Protein AF-A0A220Y6N5-F1 (afdb_monomer_lite)

Foldseek 3Di:
DPDCPPADPVNVVVLVVQLVVCVVVDPDSVVSSVVSVVVVVDDPDDDDDDPPDDD

pLDDT: mean 72.96, std 17.07, range [42.47, 90.88]

Radius of gyration: 14.24 Å; chains: 1; bounding box: 32×22×47 Å

InterPro domains:
  IPR036388 Winged helix-like DNA-binding domain superfamily [G3DSA:1.10.10.10] (1-50)

Organism: NCBI:txid222805

Sequence (55 aa):
MARPSKYPDELRERAVRMVAEVHPQYPSQWAAITAVVETRNEGPHTSGPRPSTKS

Structure (mmCIF, N/CA/C/O backbone):
data_AF-A0A220Y6N5-F1
#
_entry.id   AF-A0A220Y6N5-F1
#
loop_
_atom_site.group_PDB
_atom_site.id
_atom_site.type_symbol
_atom_site.label_atom_id
_atom_site.label_alt_id
_atom_site.label_comp_id
_atom_site.label_asym_id
_atom_site.label_entity_id
_atom_site.label_seq_id
_atom_site.pdbx_PDB_ins_code
_atom_site.Cartn_x
_atom_site.Cartn_y
_atom_site.Cartn_z
_atom_site.occupancy
_atom_site.B_iso_or_equiv
_atom_site.auth_seq_id
_atom_site.auth_comp_id
_atom_site.auth_asym_id
_atom_site.auth_atom_id
_atom_site.pdbx_PDB_model_num
ATOM 1 N N . MET A 1 1 ? 22.800 5.337 -22.120 1.00 47.38 1 MET A N 1
ATOM 2 C CA . MET A 1 1 ? 22.074 4.241 -21.441 1.00 47.38 1 MET A CA 1
ATOM 3 C C . MET A 1 1 ? 21.096 4.835 -20.437 1.00 47.38 1 MET A C 1
ATOM 5 O O . MET A 1 1 ? 21.530 5.623 -19.605 1.00 47.38 1 MET A O 1
ATOM 9 N N . ALA A 1 2 ? 19.802 4.509 -20.521 1.00 56.84 2 ALA A N 1
ATOM 10 C CA . ALA A 1 2 ? 18.832 4.897 -19.497 1.00 56.84 2 ALA A CA 1
ATOM 11 C C . ALA A 1 2 ? 19.248 4.270 -18.161 1.00 56.84 2 ALA A C 1
ATOM 13 O O . ALA A 1 2 ? 19.512 3.070 -18.088 1.00 56.84 2 ALA A O 1
ATOM 14 N N . ARG A 1 3 ? 19.378 5.092 -17.118 1.00 63.94 3 ARG A N 1
ATOM 15 C CA . ARG A 1 3 ? 19.664 4.612 -15.766 1.00 63.94 3 ARG A CA 1
ATOM 16 C C . ARG A 1 3 ? 18.506 3.680 -15.387 1.00 63.94 3 ARG A C 1
ATOM 18 O O . ARG A 1 3 ? 17.370 4.153 -15.460 1.00 63.94 3 ARG A O 1
ATOM 25 N N . PRO A 1 4 ? 18.733 2.401 -15.033 1.00 64.75 4 PRO A N 1
ATOM 26 C CA . PRO A 1 4 ? 17.643 1.559 -14.565 1.00 64.7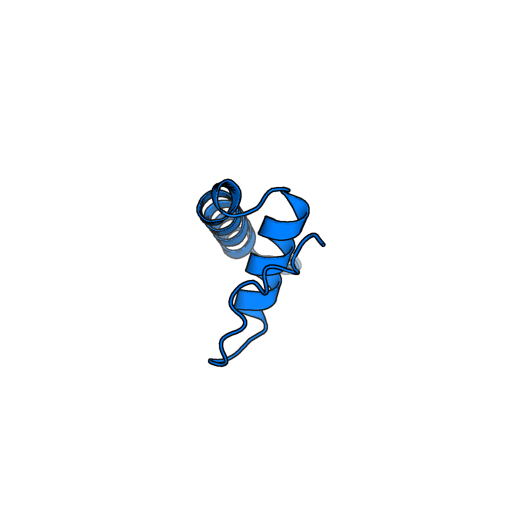5 4 PRO A CA 1
ATOM 27 C C . PRO A 1 4 ? 17.013 2.282 -13.379 1.00 64.75 4 PRO A C 1
ATOM 29 O O . PRO A 1 4 ? 17.694 2.608 -12.402 1.00 64.75 4 PRO A O 1
ATOM 32 N N . SER A 1 5 ? 15.746 2.665 -13.532 1.00 67.56 5 SER A N 1
ATOM 33 C CA . SER A 1 5 ? 15.026 3.348 -12.467 1.00 67.56 5 SER A CA 1
ATOM 34 C C . SER A 1 5 ? 15.079 2.446 -11.241 1.00 67.56 5 SER A C 1
ATOM 36 O O . SER A 1 5 ? 14.877 1.238 -11.357 1.00 67.56 5 SER A O 1
ATOM 38 N N . LYS A 1 6 ? 15.367 3.026 -10.068 1.00 71.31 6 LYS A N 1
ATOM 39 C CA . LYS A 1 6 ? 15.458 2.298 -8.786 1.00 71.31 6 LYS A CA 1
ATOM 40 C C . LYS A 1 6 ? 14.238 1.412 -8.517 1.00 71.31 6 LYS A C 1
ATOM 42 O O . LYS A 1 6 ? 14.333 0.465 -7.749 1.00 71.31 6 LYS A O 1
ATOM 47 N N . TYR A 1 7 ? 13.124 1.716 -9.174 1.00 76.06 7 TYR A N 1
ATOM 48 C CA . TYR A 1 7 ? 11.928 0.904 -9.201 1.00 76.06 7 TYR A CA 1
ATOM 49 C C . TYR A 1 7 ? 11.555 0.660 -10.670 1.00 76.06 7 TYR A C 1
ATOM 51 O O . TYR A 1 7 ? 11.243 1.627 -11.369 1.00 76.06 7 TYR A O 1
ATOM 59 N N . PRO A 1 8 ? 11.616 -0.576 -11.184 1.00 83.25 8 PRO A N 1
ATOM 60 C CA . PRO A 1 8 ? 11.060 -0.894 -12.498 1.00 83.25 8 PRO A CA 1
ATOM 61 C C . PRO A 1 8 ? 9.529 -0.735 -12.493 1.00 83.25 8 PRO A C 1
ATOM 63 O O . PRO A 1 8 ? 8.898 -0.839 -11.437 1.00 83.25 8 PRO A O 1
ATOM 66 N N . ASP A 1 9 ? 8.931 -0.465 -13.657 1.00 84.25 9 ASP A N 1
ATOM 67 C CA . ASP A 1 9 ? 7.476 -0.278 -13.804 1.00 84.25 9 ASP A CA 1
ATOM 68 C C . ASP A 1 9 ? 6.683 -1.473 -13.275 1.00 84.25 9 ASP A C 1
ATOM 70 O O . ASP A 1 9 ? 5.772 -1.302 -12.470 1.00 84.25 9 ASP A O 1
ATOM 74 N N . GLU A 1 10 ? 7.127 -2.688 -13.585 1.00 86.06 10 GLU A N 1
ATOM 75 C CA . GLU A 1 10 ? 6.506 -3.927 -13.104 1.00 86.06 10 GLU A CA 1
ATOM 76 C C . GLU A 1 10 ? 6.439 -4.005 -11.571 1.00 86.06 10 GLU A C 1
ATOM 78 O O . GLU A 1 10 ? 5.478 -4.519 -10.994 1.00 86.06 10 GLU A O 1
ATOM 83 N N . LEU A 1 11 ? 7.453 -3.476 -10.875 1.00 85.50 11 LEU A N 1
ATOM 84 C CA . LEU A 1 11 ? 7.467 -3.454 -9.414 1.00 85.50 11 LEU A CA 1
ATOM 85 C C . LEU A 1 11 ? 6.447 -2.453 -8.875 1.00 85.50 11 LEU A C 1
ATOM 87 O O . LEU A 1 11 ? 5.767 -2.777 -7.896 1.00 85.50 11 LEU A O 1
ATOM 91 N N . ARG A 1 12 ? 6.314 -1.284 -9.520 1.00 85.25 12 ARG A N 1
ATOM 92 C CA . ARG A 1 12 ? 5.280 -0.292 -9.191 1.00 85.25 12 ARG A CA 1
ATOM 93 C C . ARG A 1 12 ? 3.890 -0.877 -9.390 1.00 85.25 12 ARG A C 1
ATOM 95 O O . ARG A 1 12 ? 3.098 -0.864 -8.456 1.00 85.25 12 ARG A O 1
ATOM 102 N N . GLU A 1 13 ? 3.618 -1.429 -10.566 1.00 89.69 13 GLU A N 1
ATOM 103 C CA . GLU A 1 13 ? 2.315 -2.008 -10.907 1.00 89.69 13 GLU A CA 1
ATOM 104 C C . GLU A 1 13 ? 1.942 -3.138 -9.949 1.00 89.69 13 GLU A C 1
ATOM 106 O O . GLU A 1 13 ? 0.837 -3.168 -9.402 1.00 89.69 13 GLU A O 1
ATOM 111 N N . ARG A 1 14 ? 2.898 -4.026 -9.653 1.00 89.75 14 ARG A N 1
ATOM 112 C CA . ARG A 1 14 ? 2.690 -5.096 -8.677 1.00 89.75 14 ARG A CA 1
ATOM 113 C C . ARG A 1 14 ? 2.423 -4.553 -7.275 1.00 89.75 14 ARG A C 1
ATOM 115 O O . ARG A 1 14 ? 1.561 -5.092 -6.591 1.00 89.75 14 ARG A O 1
ATOM 122 N N . ALA A 1 15 ? 3.142 -3.518 -6.838 1.00 88.38 15 ALA A N 1
ATOM 123 C CA . ALA A 1 15 ? 2.908 -2.898 -5.534 1.00 88.38 15 ALA A CA 1
ATOM 124 C C . ALA A 1 15 ? 1.516 -2.252 -5.456 1.00 88.38 15 ALA A C 1
ATOM 126 O O . ALA A 1 15 ? 0.809 -2.476 -4.480 1.00 88.38 15 ALA A O 1
ATOM 127 N N . VAL A 1 16 ? 1.088 -1.531 -6.497 1.00 90.12 16 VAL A N 1
ATOM 128 C CA . VAL A 1 16 ? -0.255 -0.930 -6.572 1.00 90.12 16 VAL A CA 1
ATOM 129 C C . VAL A 1 16 ? -1.340 -2.003 -6.500 1.00 90.12 16 VAL A C 1
ATOM 131 O O . VAL A 1 16 ? -2.290 -1.856 -5.730 1.00 90.12 16 VAL A O 1
ATOM 134 N N . ARG A 1 17 ? -1.180 -3.111 -7.235 1.00 90.88 17 ARG A N 1
ATOM 135 C CA . ARG A 1 17 ? -2.138 -4.223 -7.198 1.00 90.88 17 ARG A CA 1
ATOM 136 C C . ARG A 1 17 ? -2.220 -4.859 -5.808 1.00 90.88 17 ARG A C 1
ATOM 138 O O . ARG A 1 17 ? -3.314 -5.039 -5.290 1.00 90.88 17 ARG A O 1
ATOM 145 N N . MET A 1 18 ? -1.074 -5.113 -5.176 1.00 89.62 18 MET A N 1
ATOM 146 C CA . MET A 1 18 ? -1.028 -5.671 -3.820 1.00 89.62 18 MET A CA 1
ATOM 147 C C . MET A 1 18 ? -1.655 -4.729 -2.784 1.00 89.62 18 MET A C 1
ATOM 149 O O . MET A 1 18 ? -2.413 -5.183 -1.934 1.00 89.62 18 MET A O 1
ATOM 153 N N . VAL A 1 19 ? -1.393 -3.418 -2.864 1.00 88.12 19 VAL A N 1
ATOM 154 C CA . VAL A 1 19 ? -2.014 -2.434 -1.961 1.00 88.12 19 VAL A CA 1
ATO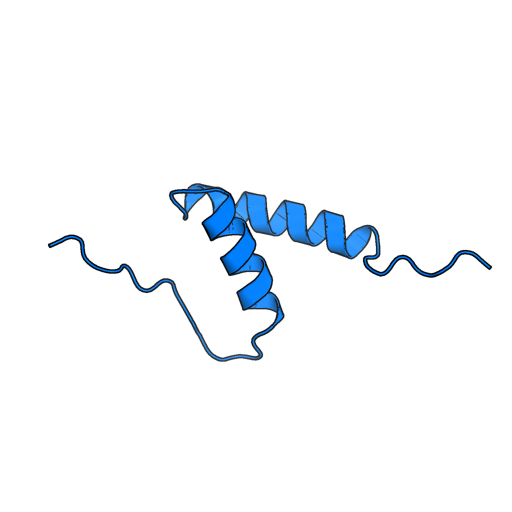M 155 C C . VAL A 1 19 ? -3.528 -2.425 -2.140 1.00 88.12 19 VAL A C 1
ATOM 157 O O . VAL A 1 19 ? -4.235 -2.401 -1.142 1.00 88.12 19 VAL A O 1
ATOM 160 N N . ALA A 1 20 ? -4.037 -2.505 -3.373 1.00 90.75 20 ALA A N 1
ATOM 161 C CA . ALA A 1 20 ? -5.476 -2.569 -3.631 1.00 90.75 20 ALA A CA 1
ATOM 162 C C . ALA A 1 20 ? -6.131 -3.841 -3.057 1.00 90.75 20 ALA A C 1
ATOM 164 O O . ALA A 1 20 ? -7.236 -3.766 -2.522 1.00 90.75 20 ALA A O 1
ATOM 165 N N . GLU A 1 21 ? -5.444 -4.987 -3.121 1.00 89.81 21 GLU A N 1
ATOM 166 C CA . GLU A 1 21 ? -5.910 -6.264 -2.556 1.00 89.81 21 GLU A CA 1
ATOM 167 C C . GLU A 1 21 ? -5.994 -6.233 -1.019 1.00 89.81 21 GLU A C 1
ATOM 169 O O . GLU A 1 21 ? -6.934 -6.779 -0.433 1.00 89.81 21 GLU A O 1
ATOM 174 N N . VAL A 1 22 ? -5.039 -5.578 -0.348 1.00 87.62 22 VAL A N 1
ATOM 175 C CA . VAL A 1 22 ? -5.015 -5.505 1.123 1.00 87.62 22 VAL A CA 1
ATOM 176 C C . VAL A 1 22 ? -5.722 -4.275 1.690 1.00 87.62 22 VAL A C 1
ATOM 178 O O . VAL A 1 22 ? -6.121 -4.296 2.848 1.00 87.62 22 VAL A O 1
ATOM 181 N N . HIS A 1 23 ? -5.950 -3.229 0.891 1.00 86.44 23 HIS A N 1
ATOM 182 C CA . HIS A 1 23 ? -6.649 -2.005 1.293 1.00 86.44 23 HIS A CA 1
ATOM 183 C C . HIS A 1 23 ? -7.942 -2.241 2.096 1.00 86.44 23 HIS A C 1
ATOM 185 O O . HIS A 1 23 ? -8.087 -1.611 3.140 1.00 86.44 23 HIS A O 1
ATOM 191 N N . PRO A 1 24 ? -8.870 -3.141 1.703 1.00 87.44 24 PRO A N 1
ATOM 192 C CA . PRO A 1 24 ? -10.091 -3.375 2.482 1.00 87.44 24 PRO A CA 1
ATOM 193 C C . PRO A 1 24 ? -9.852 -4.042 3.847 1.00 87.44 24 PRO A C 1
ATOM 195 O O . PRO A 1 24 ? -10.748 -4.041 4.686 1.00 87.44 24 PRO A O 1
ATOM 198 N N . GLN A 1 25 ? -8.670 -4.616 4.080 1.00 87.12 25 GLN A N 1
ATOM 199 C CA . GLN A 1 25 ? -8.303 -5.287 5.331 1.00 87.12 25 GLN A CA 1
ATOM 200 C C . GLN A 1 25 ? -7.698 -4.318 6.357 1.00 87.12 25 GLN A C 1
ATOM 202 O O . GLN A 1 25 ? -7.560 -4.676 7.527 1.00 87.12 25 GLN A O 1
ATOM 207 N N . TYR A 1 26 ? -7.354 -3.093 5.943 1.00 85.81 26 TYR A N 1
ATOM 208 C CA . TYR A 1 26 ? -6.734 -2.092 6.802 1.00 85.81 26 TYR A CA 1
ATOM 209 C C . TYR A 1 26 ? -7.597 -0.830 6.916 1.00 85.81 26 TYR A C 1
ATOM 211 O O . TYR A 1 26 ? -8.183 -0.375 5.937 1.00 85.81 26 TYR A O 1
ATOM 219 N N . PRO A 1 27 ? -7.638 -0.194 8.099 1.00 82.62 27 PRO A N 1
ATOM 220 C CA . PRO A 1 27 ? -8.409 1.029 8.310 1.00 82.62 27 PRO A CA 1
ATOM 221 C C . PRO A 1 27 ? -7.785 2.263 7.635 1.00 82.62 27 PRO A C 1
ATOM 223 O O . PRO A 1 27 ? -8.402 3.325 7.614 1.00 82.62 27 PRO A O 1
ATOM 226 N N . SER A 1 28 ? -6.555 2.162 7.118 1.00 87.06 28 SER A N 1
ATOM 227 C CA . SER A 1 28 ? -5.866 3.261 6.445 1.00 87.06 28 SER A CA 1
ATOM 228 C C . SER A 1 28 ? -5.007 2.776 5.279 1.00 87.06 28 SER A C 1
ATOM 230 O O . SER A 1 28 ? -4.400 1.704 5.322 1.00 87.06 28 SER A O 1
ATOM 232 N N . GLN A 1 29 ? -4.900 3.620 4.248 1.00 85.06 29 GLN A N 1
ATOM 233 C CA . GLN A 1 29 ? -4.014 3.386 3.103 1.00 85.06 29 GLN A CA 1
ATO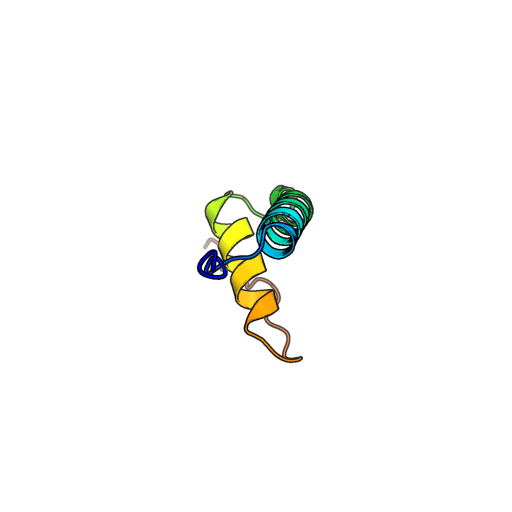M 234 C C . GLN A 1 29 ? -2.553 3.239 3.532 1.00 85.06 29 GLN A C 1
ATOM 236 O O . GLN A 1 29 ? -1.832 2.413 2.985 1.00 85.06 29 GLN A O 1
ATOM 241 N N . TRP A 1 30 ? -2.126 4.008 4.537 1.00 86.88 30 TRP A N 1
ATOM 242 C CA . TRP A 1 30 ? -0.773 3.916 5.078 1.00 86.88 30 TRP A CA 1
ATOM 243 C C . TRP A 1 30 ? -0.484 2.523 5.646 1.00 86.88 30 TRP A C 1
ATOM 245 O O . TRP A 1 30 ? 0.522 1.923 5.283 1.00 86.88 30 TRP A O 1
ATOM 255 N N . ALA A 1 31 ? -1.399 1.966 6.449 1.00 84.81 31 ALA A N 1
ATOM 256 C CA . ALA A 1 31 ? -1.246 0.620 7.000 1.00 84.81 31 ALA A CA 1
ATOM 257 C C . ALA A 1 31 ? -1.216 -0.462 5.904 1.00 84.81 31 ALA A C 1
ATOM 259 O O . ALA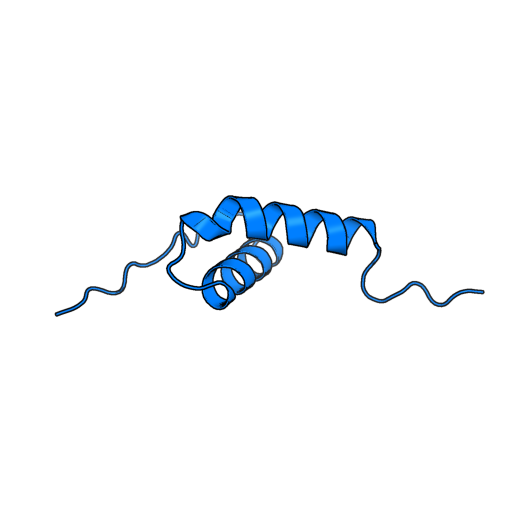 A 1 31 ? -0.399 -1.377 5.973 1.00 84.81 31 ALA A O 1
ATOM 260 N N . ALA A 1 32 ? -2.033 -0.316 4.855 1.00 87.69 32 ALA A N 1
ATOM 261 C CA . ALA A 1 32 ? -2.006 -1.201 3.689 1.00 87.69 32 ALA A CA 1
ATOM 262 C C . ALA A 1 32 ? -0.658 -1.153 2.938 1.00 87.69 32 ALA A C 1
ATOM 264 O O . ALA A 1 32 ? -0.128 -2.190 2.543 1.00 87.69 32 ALA A O 1
ATOM 265 N N . ILE A 1 33 ? -0.078 0.039 2.760 1.00 87.06 33 ILE A N 1
ATOM 266 C CA . ILE A 1 33 ? 1.225 0.214 2.097 1.00 87.06 33 ILE A CA 1
ATOM 267 C C . ILE A 1 33 ? 2.352 -0.393 2.937 1.00 87.06 33 ILE A C 1
ATOM 269 O O . ILE A 1 33 ? 3.188 -1.117 2.392 1.00 87.06 33 ILE A O 1
ATOM 273 N N . THR A 1 34 ? 2.372 -0.137 4.248 1.00 87.25 34 THR A N 1
ATOM 274 C CA . THR A 1 34 ? 3.382 -0.694 5.159 1.00 87.25 34 THR A CA 1
ATOM 275 C C . THR A 1 34 ? 3.346 -2.218 5.154 1.00 87.25 34 THR A C 1
ATOM 277 O O . THR A 1 34 ? 4.392 -2.825 4.954 1.00 87.25 34 THR A O 1
ATOM 280 N N . ALA A 1 35 ? 2.158 -2.826 5.212 1.00 85.25 35 ALA A N 1
ATOM 281 C CA . ALA A 1 35 ? 2.006 -4.277 5.148 1.00 85.25 35 ALA A CA 1
ATOM 282 C C . ALA A 1 35 ? 2.561 -4.885 3.844 1.00 85.25 35 ALA A C 1
ATOM 284 O O . ALA A 1 35 ? 3.193 -5.940 3.866 1.00 85.25 35 ALA A O 1
ATOM 285 N N . VAL A 1 36 ? 2.376 -4.221 2.695 1.00 86.19 36 VAL A N 1
ATOM 286 C CA . VAL A 1 36 ? 2.926 -4.676 1.400 1.00 86.19 36 VAL A CA 1
ATOM 287 C C . VAL A 1 36 ? 4.453 -4.569 1.351 1.00 86.19 36 VAL A C 1
ATOM 289 O O . VAL A 1 36 ? 5.111 -5.419 0.743 1.00 86.19 36 VAL A O 1
ATOM 292 N N . VAL A 1 37 ? 5.024 -3.527 1.964 1.00 83.88 37 VAL A N 1
ATOM 293 C CA . VAL A 1 37 ? 6.480 -3.330 2.055 1.00 83.88 37 VAL A CA 1
ATOM 294 C C . VAL A 1 37 ? 7.109 -4.328 3.026 1.00 83.88 37 VAL A C 1
ATOM 296 O O . VAL A 1 37 ? 8.153 -4.895 2.702 1.00 83.88 37 VAL A O 1
ATOM 299 N N . GLU A 1 38 ? 6.464 -4.562 4.168 1.00 79.31 38 GLU A N 1
ATOM 300 C CA . GLU A 1 38 ? 6.848 -5.571 5.156 1.00 79.31 38 GLU A CA 1
ATOM 301 C C . GLU A 1 38 ? 6.828 -6.950 4.502 1.00 79.31 38 GLU A C 1
ATOM 303 O O . GLU A 1 38 ? 7.905 -7.500 4.313 1.00 79.31 38 GLU A O 1
ATOM 308 N N . THR A 1 39 ? 5.701 -7.394 3.929 1.00 72.50 39 THR A N 1
ATOM 309 C CA . THR A 1 39 ? 5.556 -8.695 3.227 1.00 72.50 39 THR A CA 1
ATOM 310 C C . THR A 1 39 ? 6.650 -8.972 2.180 1.00 72.50 39 THR A C 1
ATOM 312 O O . THR A 1 39 ? 6.948 -10.126 1.874 1.00 72.50 39 THR A O 1
ATOM 315 N N . ARG A 1 40 ? 7.250 -7.934 1.581 1.00 65.12 40 ARG A N 1
ATOM 316 C CA . ARG A 1 40 ? 8.353 -8.074 0.613 1.00 65.12 40 ARG A CA 1
ATOM 317 C C . ARG A 1 40 ? 9.752 -8.108 1.227 1.00 65.12 40 ARG A C 1
ATOM 319 O O . ARG A 1 40 ? 10.664 -8.589 0.558 1.00 65.12 40 ARG A O 1
ATOM 326 N N . ASN A 1 41 ? 9.930 -7.576 2.431 1.00 58.34 41 ASN A N 1
ATOM 327 C CA . ASN A 1 41 ? 11.192 -7.597 3.171 1.00 58.34 41 ASN A CA 1
ATOM 328 C C . ASN A 1 41 ? 11.358 -8.847 4.044 1.00 58.34 41 ASN A C 1
ATOM 330 O O . ASN A 1 41 ? 12.468 -9.130 4.492 1.00 58.34 41 ASN A O 1
ATOM 334 N N . GLU A 1 42 ? 10.293 -9.616 4.257 1.00 47.69 42 GLU A N 1
ATOM 335 C CA . GLU A 1 42 ? 10.314 -10.823 5.085 1.00 47.69 42 GLU A CA 1
ATOM 336 C C . GLU A 1 42 ? 10.334 -12.057 4.178 1.00 47.69 42 GLU A C 1
ATOM 338 O O . GLU A 1 42 ? 9.360 -12.417 3.516 1.00 47.69 42 GLU A O 1
ATOM 343 N N . GLY A 1 43 ? 11.470 -12.758 4.195 1.00 51.28 43 GLY A N 1
ATOM 344 C CA . GLY A 1 43 ? 11.452 -14.212 4.047 1.00 51.28 43 GLY A CA 1
ATOM 345 C C . GLY A 1 43 ? 10.488 -14.846 5.070 1.00 51.28 43 GLY A C 1
ATOM 346 O O . GLY A 1 43 ? 10.019 -14.167 5.979 1.00 51.28 43 GLY A O 1
ATOM 347 N N . PRO A 1 44 ? 10.176 -16.144 4.939 1.00 45.84 44 PRO A N 1
ATOM 348 C CA . PRO A 1 44 ? 8.942 -16.787 5.401 1.00 45.84 44 PRO A CA 1
ATOM 349 C C . PRO A 1 44 ? 8.785 -16.829 6.931 1.00 45.84 44 PRO A C 1
ATOM 351 O O . PRO A 1 44 ? 8.876 -17.890 7.536 1.00 45.84 44 PRO A O 1
ATOM 354 N N . HIS A 1 45 ? 8.500 -15.697 7.567 1.00 46.16 45 HIS A N 1
ATOM 355 C CA . HIS A 1 45 ? 8.186 -15.602 8.988 1.00 46.16 45 HIS A CA 1
ATOM 356 C C . HIS A 1 45 ? 7.108 -14.543 9.204 1.00 46.16 45 HIS A C 1
ATOM 358 O O . HIS A 1 45 ? 7.356 -13.447 9.677 1.00 46.16 45 HIS A O 1
ATOM 364 N N . THR A 1 46 ? 5.892 -14.918 8.813 1.00 58.03 46 THR A N 1
ATOM 365 C CA . THR A 1 46 ? 4.629 -14.607 9.496 1.00 58.03 46 THR A CA 1
ATOM 366 C C . THR A 1 46 ? 4.662 -13.415 10.469 1.00 58.03 46 THR A C 1
ATOM 368 O O . THR A 1 46 ? 4.856 -13.593 11.673 1.00 58.03 46 THR A O 1
ATOM 371 N N . SER A 1 47 ? 4.342 -12.217 9.991 1.00 49.06 47 SER A N 1
ATOM 372 C CA . SER A 1 47 ? 3.821 -11.156 10.852 1.00 49.06 47 SER A CA 1
ATOM 373 C C . SER A 1 47 ? 2.433 -10.740 10.345 1.00 49.06 47 SER A C 1
ATOM 375 O O . SER A 1 47 ? 2.207 -9.730 9.694 1.00 49.06 47 SER A O 1
ATOM 377 N N . GLY A 1 48 ? 1.451 -11.609 10.614 1.00 50.78 48 GLY A N 1
ATOM 378 C CA . GLY A 1 48 ? 0.042 -11.230 10.513 1.00 50.78 48 GLY A CA 1
ATOM 379 C C . GLY A 1 48 ? -0.250 -10.033 11.429 1.00 50.78 48 GLY A C 1
ATOM 380 O O . GLY A 1 48 ? 0.476 -9.818 12.407 1.00 50.78 48 GLY A O 1
ATOM 381 N N . PRO A 1 49 ? -1.300 -9.247 11.144 1.00 54.38 49 PRO A N 1
ATOM 382 C CA . PRO A 1 49 ? -1.558 -8.014 11.868 1.00 54.38 49 PRO A CA 1
ATOM 383 C C . PRO A 1 49 ? -1.748 -8.351 13.347 1.00 54.38 49 PRO A C 1
ATOM 385 O O . PRO A 1 49 ? -2.605 -9.164 13.685 1.00 54.38 49 PRO A O 1
ATOM 388 N N . ARG A 1 50 ? -0.969 -7.740 14.247 1.00 45.50 50 ARG A N 1
ATOM 389 C CA . ARG A 1 50 ? -1.376 -7.653 15.654 1.00 45.50 50 ARG A CA 1
ATOM 390 C C . ARG A 1 50 ? -2.546 -6.669 15.704 1.00 45.50 50 ARG A C 1
ATOM 392 O O . ARG A 1 50 ? -2.300 -5.473 15.545 1.00 45.50 50 ARG A O 1
ATOM 399 N N . PRO A 1 51 ? -3.796 -7.098 15.958 1.00 48.31 51 PRO A N 1
ATOM 400 C CA . PRO A 1 51 ? -4.797 -6.164 16.433 1.00 48.31 51 PRO A CA 1
ATOM 401 C C . PRO A 1 51 ? -4.345 -5.710 17.825 1.00 48.31 51 PRO A C 1
ATOM 403 O O . PRO A 1 51 ? -4.495 -6.443 18.803 1.00 48.31 51 PRO A O 1
ATOM 406 N N . SER A 1 52 ? -3.739 -4.522 17.934 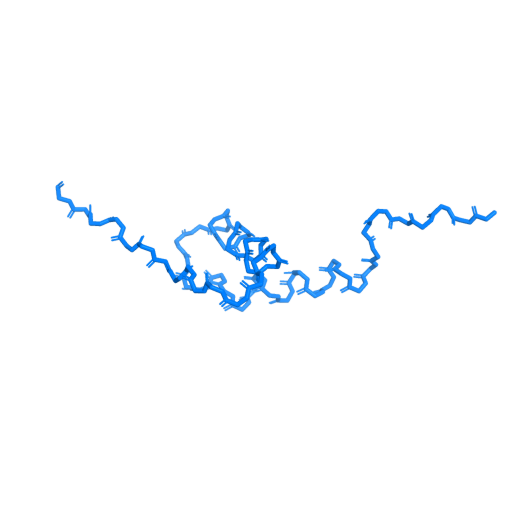1.00 47.47 52 SER A N 1
ATOM 407 C CA . SER A 1 52 ? -3.588 -3.900 19.246 1.00 47.47 52 SER A CA 1
ATOM 408 C C . SER A 1 52 ? -4.981 -3.480 19.702 1.00 47.47 52 SER A C 1
ATOM 410 O O . SER A 1 52 ? -5.558 -2.500 19.232 1.00 47.47 52 SER A O 1
ATOM 412 N N . THR A 1 53 ? -5.516 -4.320 20.573 1.00 50.22 5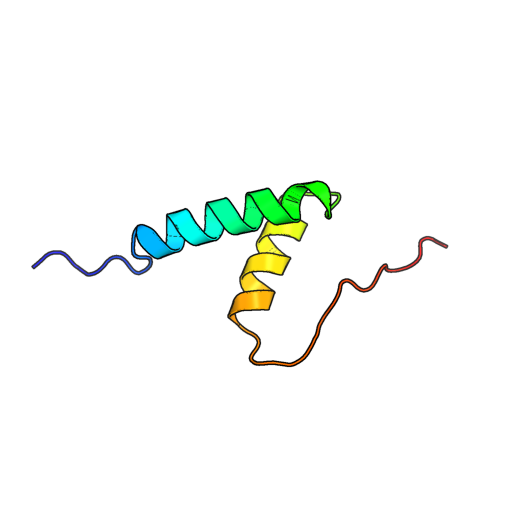3 THR A N 1
ATOM 413 C CA . THR A 1 53 ? -6.646 -4.116 21.467 1.00 50.22 53 THR A CA 1
ATOM 414 C C . THR A 1 53 ? -6.845 -2.647 21.827 1.00 50.22 53 THR A C 1
ATOM 416 O O . THR A 1 53 ? -5.988 -2.021 22.448 1.00 50.22 53 THR A O 1
ATOM 419 N N . LYS A 1 54 ? -8.016 -2.117 21.478 1.00 42.47 54 LYS A N 1
ATOM 420 C CA . LYS A 1 54 ? -8.598 -0.979 22.179 1.00 42.47 54 LYS A CA 1
ATOM 421 C C . LYS A 1 54 ? -9.061 -1.501 23.542 1.00 42.47 54 LYS A C 1
ATOM 423 O O . LYS A 1 54 ? -9.989 -2.304 23.577 1.00 42.47 54 LYS A O 1
ATOM 428 N N . SER A 1 55 ? -8.414 -1.079 24.625 1.00 42.78 55 SER A N 1
ATOM 429 C CA . SER A 1 55 ? -9.020 -0.962 25.955 1.00 42.78 55 SER A CA 1
ATOM 430 C C . SER A 1 55 ? -8.238 0.030 26.795 1.00 42.78 55 SER A C 1
ATOM 432 O O . SER A 1 55 ? -6.995 0.032 26.683 1.00 42.78 55 SER A O 1
#

Secondary structure (DSSP, 8-state):
-PPPPSS-HHHHHHHHHHHHHHGGGSSSHHHHHHHHHHHHH-SS-----------